Protein AF-A0A939QBW9-F1 (afdb_monomer)

Solvent-accessible surface area (backbone atoms only — not comparable to full-atom values): 6739 Å² total; per-residue (Å²): 133,73,60,63,65,53,40,51,52,46,53,57,49,49,37,53,49,18,52,52,50,29,50,53,65,70,66,63,76,79,64,83,78,54,60,61,55,55,55,52,50,50,52,51,53,48,51,52,54,51,49,52,41,47,50,45,51,50,51,50,47,71,73,37,56,87,93,66,44,71,66,67,64,54,63,53,52,47,50,55,50,50,52,52,49,52,56,48,55,56,48,34,72,74,38,62,86,59,22,58,64,52,48,38,53,47,20,53,51,45,31,54,51,48,53,54,51,60,78,70,108

Secondary structure (DSSP, 8-state):
--HHHHHHHHHHHHHHHHHHHHHHHHH-PPSTTHHHHHHHHHHHHHHHHHHHHHHHHHHHHHHS-GGGPPPTHHHHHHHHHHHHHHHHHHHHHH-TTTHHHHHHHHHHHHHHHHHHHHHT-

Nearest PDB structures (foldseek):
  5a7d-assembly4_N  TM=5.677E-01  e=1.139E+00  Drosophila melanogaster
  7zjh-assembly1_C  TM=5.885E-01  e=1.266E+00  Rattus norvegicus
  5a7d-assembly2_Q  TM=5.648E-01  e=2.033E+00  Drosophila melanogaster
  7zji-assembly1_D  TM=5.969E-01  e=4.028E+00  Rattus norvegicus
  8slx-assembly1_A  TM=3.629E-01  e=8.870E+00  Rattus norvegicus

Sequence (121 aa):
MFVSPVHQFLGESLITLSIVGLLITLFLKESGGGMHRASLIALRIWVILLSVQWLLGVITYFAYPAGARPSLAHPLLMTAVVAAAHMLAGKVRKAPETGRNLAMGAFAAAAVLMWIGIQLV

Structure (mmCIF, N/CA/C/O backbone):
data_AF-A0A939QBW9-F1
#
_entry.id   AF-A0A939QBW9-F1
#
loop_
_atom_site.group_PDB
_atom_site.id
_atom_site.type_symbol
_atom_site.label_atom_id
_atom_site.label_alt_id
_atom_site.label_comp_id
_atom_site.label_asym_id
_atom_site.label_entity_id
_atom_site.label_seq_id
_atom_site.pdbx_PDB_ins_code
_atom_site.Cartn_x
_atom_site.Cartn_y
_atom_site.Cartn_z
_atom_site.occupancy
_atom_site.B_iso_or_equiv
_atom_site.auth_seq_id
_atom_site.auth_comp_id
_atom_site.auth_asym_id
_atom_site.auth_atom_id
_atom_site.pdbx_PDB_model_num
ATOM 1 N N . MET A 1 1 ? 23.961 0.665 -9.613 1.00 53.53 1 MET A N 1
ATOM 2 C CA . MET A 1 1 ? 22.558 1.135 -9.628 1.00 53.53 1 MET A CA 1
ATOM 3 C C . MET A 1 1 ? 21.828 0.404 -8.498 1.00 53.53 1 MET A C 1
ATOM 5 O O . MET A 1 1 ? 21.603 -0.787 -8.621 1.00 53.53 1 MET A O 1
ATOM 9 N N . PHE A 1 2 ? 21.581 1.059 -7.355 1.00 62.41 2 PHE A N 1
ATOM 10 C CA . PHE A 1 2 ? 21.105 0.418 -6.104 1.00 62.41 2 PHE A CA 1
ATOM 11 C C . PHE A 1 2 ? 19.572 0.316 -5.977 1.00 62.41 2 PHE A C 1
ATOM 13 O O . PHE A 1 2 ? 19.063 -0.149 -4.964 1.00 62.41 2 PHE A O 1
ATOM 20 N N . VAL A 1 3 ? 18.825 0.756 -6.991 1.00 69.75 3 VAL A N 1
ATOM 21 C CA . VAL A 1 3 ? 17.362 0.909 -6.920 1.00 69.75 3 VAL A CA 1
ATOM 22 C C . VAL A 1 3 ? 16.636 -0.443 -6.881 1.00 69.75 3 VAL A C 1
ATOM 24 O O . VAL A 1 3 ? 15.694 -0.596 -6.112 1.00 69.75 3 VAL A O 1
ATOM 27 N N . SER A 1 4 ? 17.103 -1.443 -7.639 1.00 76.25 4 SER A N 1
ATOM 28 C CA . SER A 1 4 ? 16.430 -2.750 -7.742 1.00 76.25 4 SER A CA 1
ATOM 29 C C . SER A 1 4 ? 16.410 -3.543 -6.422 1.00 76.25 4 SER A C 1
ATOM 31 O O . SER A 1 4 ? 15.328 -3.989 -6.042 1.00 76.25 4 SER A O 1
ATOM 33 N N . PRO A 1 5 ? 17.524 -3.686 -5.669 1.00 82.25 5 PRO A N 1
ATOM 34 C CA . PRO A 1 5 ? 17.486 -4.361 -4.366 1.00 82.25 5 PRO A CA 1
ATOM 35 C C . PRO A 1 5 ? 16.587 -3.653 -3.343 1.00 82.25 5 PRO A C 1
ATOM 37 O O . PRO A 1 5 ? 15.870 -4.304 -2.588 1.00 82.25 5 PRO A O 1
ATOM 40 N N . VAL A 1 6 ? 16.586 -2.315 -3.340 1.00 83.31 6 VAL A N 1
ATOM 41 C CA . VAL A 1 6 ? 15.753 -1.512 -2.428 1.00 83.31 6 VAL A CA 1
ATOM 42 C C . VAL A 1 6 ? 14.266 -1.664 -2.763 1.00 83.31 6 VAL A C 1
ATOM 44 O O . VAL A 1 6 ? 13.451 -1.831 -1.859 1.00 83.31 6 VAL A O 1
ATOM 47 N N . HIS A 1 7 ? 13.914 -1.658 -4.052 1.00 81.81 7 HIS A N 1
ATOM 48 C CA . HIS A 1 7 ? 12.550 -1.896 -4.528 1.00 81.81 7 HIS A CA 1
ATOM 49 C C . HIS A 1 7 ? 12.042 -3.295 -4.149 1.00 81.81 7 HIS A C 1
ATOM 51 O O . HIS A 1 7 ? 10.908 -3.445 -3.699 1.00 81.81 7 HIS A O 1
ATOM 57 N N . GLN A 1 8 ? 12.875 -4.328 -4.280 1.00 80.75 8 GLN A N 1
ATOM 58 C CA . GLN A 1 8 ? 12.490 -5.685 -3.892 1.00 80.75 8 GLN A CA 1
ATOM 59 C C . GLN A 1 8 ? 12.261 -5.797 -2.376 1.00 80.75 8 GLN A C 1
ATOM 61 O O . GLN A 1 8 ? 11.211 -6.270 -1.941 1.00 80.75 8 GLN A O 1
ATOM 66 N N . PHE A 1 9 ? 13.191 -5.267 -1.577 1.00 85.00 9 PHE A N 1
ATOM 67 C CA . PHE A 1 9 ? 13.083 -5.251 -0.117 1.00 85.00 9 PHE A CA 1
ATOM 68 C C . PHE A 1 9 ? 11.816 -4.532 0.380 1.00 85.00 9 PHE A C 1
ATOM 70 O O . PHE A 1 9 ? 11.138 -5.004 1.298 1.00 85.00 9 PHE A O 1
ATOM 77 N N . LEU A 1 10 ? 11.463 -3.398 -0.234 1.00 83.31 10 LEU A N 1
ATOM 78 C CA . LEU A 1 10 ? 10.233 -2.672 0.091 1.00 83.31 10 LEU A CA 1
ATOM 79 C C . LEU A 1 10 ? 8.972 -3.467 -0.271 1.00 83.31 10 LEU A C 1
ATOM 81 O O . LEU A 1 10 ? 8.001 -3.421 0.486 1.00 83.31 10 LEU A O 1
ATOM 85 N N . GLY A 1 11 ? 8.991 -4.228 -1.368 1.00 82.12 11 GLY A N 1
ATOM 86 C CA . GLY A 1 11 ? 7.897 -5.127 -1.747 1.00 82.12 11 GLY A CA 1
ATOM 87 C C . GLY A 1 11 ? 7.621 -6.200 -0.689 1.00 82.12 11 GLY A C 1
ATOM 88 O O . GLY A 1 11 ? 6.483 -6.353 -0.239 1.00 82.12 11 GLY A O 1
ATOM 89 N N . GLU A 1 12 ? 8.663 -6.885 -0.220 1.00 82.62 12 GLU A N 1
ATOM 90 C CA . GLU A 1 12 ? 8.559 -7.912 0.832 1.00 82.62 12 GLU A CA 1
ATOM 91 C C . GLU A 1 12 ? 8.137 -7.315 2.188 1.00 82.62 12 GLU A C 1
ATOM 93 O O . GLU A 1 12 ? 7.288 -7.863 2.907 1.00 82.62 12 GLU A O 1
ATOM 98 N N . SER A 1 13 ? 8.672 -6.135 2.513 1.00 84.00 13 SER A N 1
ATOM 99 C CA . SER A 1 13 ? 8.321 -5.391 3.727 1.00 84.00 13 SER A CA 1
ATOM 100 C C . SER A 1 13 ? 6.843 -4.989 3.745 1.00 84.00 13 SER A C 1
ATOM 102 O O . SER A 1 13 ? 6.197 -5.037 4.793 1.00 84.00 13 SER A O 1
ATOM 104 N N . LEU A 1 14 ? 6.279 -4.625 2.590 1.00 84.38 14 LEU A N 1
ATOM 105 C CA . LEU A 1 14 ? 4.876 -4.238 2.457 1.00 84.38 14 LEU A CA 1
ATOM 106 C C . LEU A 1 14 ? 3.907 -5.409 2.658 1.00 84.38 14 LEU A C 1
ATOM 108 O O . LEU A 1 14 ? 2.861 -5.220 3.288 1.00 84.38 14 LEU A O 1
ATOM 112 N N . ILE A 1 15 ? 4.257 -6.612 2.197 1.00 83.00 15 ILE A N 1
ATOM 113 C CA . ILE A 1 15 ? 3.478 -7.828 2.487 1.00 83.00 15 ILE A CA 1
ATOM 114 C C . ILE A 1 15 ? 3.488 -8.102 3.986 1.00 83.00 15 ILE A C 1
ATOM 116 O O . ILE A 1 15 ? 2.427 -8.260 4.594 1.00 83.00 15 ILE A O 1
ATOM 120 N N . THR A 1 16 ? 4.676 -8.083 4.592 1.00 84.88 16 THR A N 1
ATOM 121 C CA . THR A 1 16 ? 4.845 -8.305 6.032 1.00 84.88 16 THR A CA 1
ATOM 122 C C . THR A 1 16 ? 4.026 -7.300 6.838 1.00 84.88 16 THR A C 1
ATOM 124 O O . THR A 1 16 ? 3.266 -7.684 7.727 1.00 84.88 16 THR A O 1
ATOM 127 N N . LEU A 1 17 ? 4.096 -6.014 6.484 1.00 85.50 17 LEU A N 1
ATOM 128 C CA . LEU A 1 17 ? 3.327 -4.963 7.144 1.00 85.50 17 LEU A CA 1
ATOM 129 C C . LEU A 1 17 ? 1.815 -5.132 6.954 1.00 85.50 17 LEU A C 1
ATOM 131 O O . LEU A 1 17 ? 1.056 -4.847 7.877 1.00 85.50 17 LEU A O 1
ATOM 135 N N . SER A 1 18 ? 1.373 -5.611 5.790 1.00 84.50 18 SER A N 1
ATOM 136 C CA . SER A 1 18 ? -0.046 -5.876 5.532 1.00 84.50 18 SER A CA 1
ATOM 137 C C . SER A 1 18 ? -0.563 -7.025 6.405 1.00 84.50 18 SER A C 1
ATOM 139 O O . SER A 1 18 ? -1.625 -6.905 7.012 1.00 84.50 18 SER A O 1
ATOM 141 N N . ILE A 1 19 ? 0.219 -8.097 6.558 1.00 84.88 19 ILE A N 1
ATOM 142 C CA . ILE A 1 19 ? -0.114 -9.221 7.447 1.00 84.88 19 ILE A CA 1
ATOM 143 C C . ILE A 1 19 ? -0.128 -8.763 8.910 1.00 84.88 19 ILE A C 1
ATOM 145 O O . ILE A 1 19 ? -1.103 -9.000 9.620 1.00 84.88 19 ILE A O 1
ATOM 149 N N . VAL A 1 20 ? 0.912 -8.059 9.362 1.00 84.31 20 VAL A N 1
ATOM 150 C CA . VAL A 1 20 ? 0.997 -7.544 10.739 1.00 84.31 20 VAL A CA 1
ATOM 151 C C . VAL A 1 20 ? -0.147 -6.572 11.036 1.00 84.31 20 VAL A C 1
ATOM 153 O O . VAL A 1 20 ? -0.786 -6.685 12.079 1.00 84.31 20 VAL A O 1
ATOM 156 N N . GLY A 1 21 ? -0.462 -5.659 10.113 1.00 80.06 21 GLY A N 1
ATOM 157 C CA . GLY A 1 21 ? -1.594 -4.738 10.232 1.00 80.06 21 GLY A CA 1
ATOM 158 C C . GLY A 1 21 ? -2.936 -5.467 10.339 1.00 80.06 21 GLY A C 1
ATOM 159 O O . GLY A 1 21 ? -3.768 -5.106 11.178 1.00 80.06 21 GLY A O 1
ATOM 160 N N . LEU A 1 22 ? -3.130 -6.539 9.563 1.00 82.56 22 LEU A N 1
ATOM 161 C CA . LEU A 1 22 ? -4.316 -7.392 9.655 1.00 82.56 22 LEU A CA 1
ATOM 162 C C . LEU A 1 22 ? -4.411 -8.074 11.026 1.00 82.56 22 LEU A C 1
ATOM 164 O O . LEU A 1 22 ? -5.459 -8.000 11.666 1.00 82.56 22 LEU A O 1
ATOM 168 N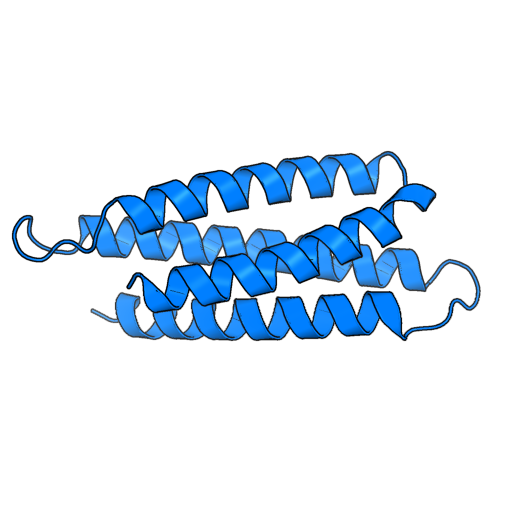 N . LEU A 1 23 ? -3.322 -8.685 11.505 1.00 81.94 23 LEU A N 1
ATOM 169 C CA . LEU A 1 23 ? -3.276 -9.348 12.813 1.00 81.94 23 LEU A CA 1
ATOM 170 C C . LEU A 1 23 ? -3.544 -8.368 13.960 1.00 81.94 23 LEU A C 1
ATOM 172 O O . LEU A 1 23 ? -4.335 -8.669 14.852 1.00 81.94 23 LEU A O 1
ATOM 176 N N . ILE A 1 24 ? -2.947 -7.174 13.904 1.00 78.25 24 ILE A N 1
ATOM 177 C CA . ILE A 1 24 ? -3.207 -6.090 14.859 1.00 78.25 24 ILE A CA 1
ATOM 178 C C . ILE A 1 24 ? -4.699 -5.762 14.888 1.00 78.25 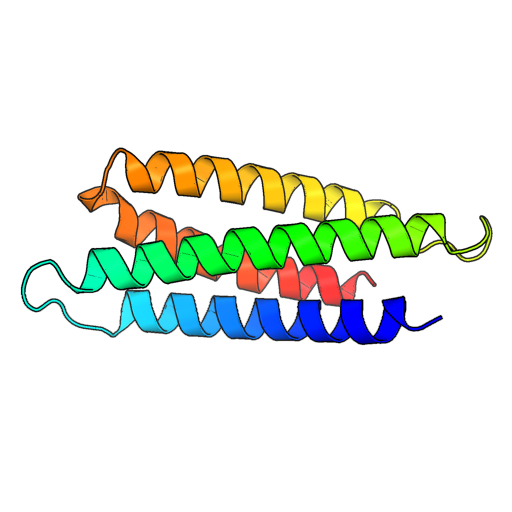24 ILE A C 1
ATOM 180 O O . ILE A 1 24 ? -5.284 -5.648 15.961 1.00 78.25 24 ILE A O 1
ATOM 184 N N . THR A 1 25 ? -5.327 -5.654 13.718 1.00 75.81 25 THR A N 1
ATOM 185 C CA . THR A 1 25 ? -6.742 -5.277 13.621 1.00 75.81 25 THR A CA 1
ATOM 186 C C . THR A 1 25 ? -7.688 -6.401 14.075 1.00 75.81 25 THR A C 1
ATOM 188 O O . THR A 1 25 ? -8.786 -6.117 14.552 1.00 75.81 25 THR A O 1
ATOM 191 N N . LEU A 1 26 ? -7.273 -7.668 13.945 1.00 74.81 26 LEU A N 1
ATOM 192 C CA . LEU A 1 26 ? -8.052 -8.850 14.334 1.00 74.81 26 LEU A CA 1
ATOM 193 C C . LEU A 1 26 ? -7.956 -9.194 15.828 1.00 74.81 26 LEU A C 1
ATOM 195 O O . LEU A 1 26 ? -8.961 -9.586 16.420 1.00 74.81 26 LEU A O 1
ATOM 199 N N . PHE A 1 27 ? -6.761 -9.099 16.422 1.00 71.94 27 PHE A N 1
ATOM 200 C CA . PHE A 1 27 ? -6.459 -9.752 17.704 1.00 71.94 27 PHE A CA 1
ATOM 201 C C . PHE A 1 27 ? -6.173 -8.807 18.870 1.00 71.94 27 PHE A C 1
ATOM 203 O O . PHE A 1 27 ? -6.241 -9.243 20.022 1.00 71.94 27 PHE A O 1
ATOM 210 N N . LEU A 1 28 ? -5.885 -7.525 18.631 1.00 67.31 28 LEU A N 1
ATOM 211 C CA . LEU A 1 28 ? -5.836 -6.573 19.739 1.00 67.31 28 LEU A CA 1
ATOM 212 C C . LEU A 1 28 ? -7.271 -6.305 20.196 1.00 67.31 28 LEU A C 1
ATOM 214 O O . LEU A 1 28 ? -8.084 -5.782 19.449 1.00 67.31 28 LEU A O 1
ATOM 218 N N . LYS A 1 29 ? -7.607 -6.739 21.412 1.00 55.44 29 LYS A N 1
ATOM 219 C CA . LYS A 1 29 ? -8.926 -6.528 22.019 1.00 55.44 29 LYS A CA 1
ATOM 220 C C . LYS A 1 29 ? -8.977 -5.122 22.620 1.00 55.44 29 LYS A C 1
ATOM 222 O O . LYS A 1 29 ? -8.042 -4.710 23.302 1.00 55.44 29 LYS A O 1
ATOM 227 N N . GLU A 1 30 ? -10.059 -4.389 22.370 1.00 55.69 30 GLU A N 1
ATOM 228 C CA . GLU A 1 30 ? -10.223 -3.014 22.847 1.00 55.69 30 GLU A CA 1
ATOM 229 C C . GLU A 1 30 ? -10.339 -2.947 24.374 1.00 55.69 30 GLU A C 1
ATOM 231 O O . GLU A 1 30 ? -11.305 -3.435 24.958 1.00 55.69 30 GLU A O 1
ATOM 236 N N . SER A 1 31 ? -9.402 -2.252 25.015 1.00 46.16 31 SER A N 1
ATOM 237 C CA . SER A 1 31 ? -9.733 -1.431 26.175 1.00 46.16 31 SER A CA 1
ATOM 238 C C . SER A 1 31 ? -9.784 0.022 25.691 1.00 46.16 31 SER A C 1
ATOM 240 O O . SER A 1 31 ? -8.825 0.518 25.105 1.00 46.16 31 SER A O 1
ATOM 242 N N . GLY A 1 32 ? -10.956 0.653 25.807 1.00 48.72 32 GLY A N 1
ATOM 243 C CA . GLY A 1 32 ? -11.241 2.074 25.541 1.00 48.72 32 GLY A 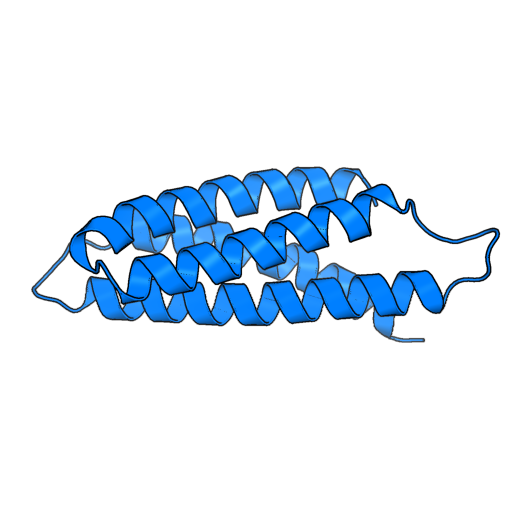CA 1
ATOM 244 C C . GLY A 1 32 ? -10.327 2.832 24.559 1.00 48.72 32 GLY A C 1
ATOM 245 O O . GLY A 1 32 ? -9.266 3.319 24.936 1.00 48.72 32 GLY A O 1
ATOM 246 N N . GLY A 1 33 ? -10.763 3.020 23.308 1.00 54.56 33 GLY A N 1
ATOM 247 C CA . GLY A 1 33 ? -10.245 4.041 22.373 1.00 54.56 33 GLY A CA 1
ATOM 248 C C . GLY A 1 33 ? -8.814 3.873 21.822 1.00 54.56 33 GLY A C 1
ATOM 249 O O . GLY A 1 33 ? -8.495 4.449 20.779 1.00 54.56 33 GLY A O 1
ATOM 250 N N . GLY A 1 34 ? -7.946 3.074 22.451 1.00 53.03 34 GLY A N 1
ATOM 251 C CA . GLY A 1 34 ? -6.531 2.940 22.069 1.00 53.03 34 GLY A CA 1
ATOM 252 C C . GLY A 1 34 ? -6.287 2.221 20.734 1.00 53.03 34 GLY A C 1
ATOM 253 O O . GLY A 1 34 ? -5.387 2.590 19.973 1.00 53.03 34 GLY A O 1
ATOM 254 N N . MET A 1 35 ? -7.126 1.239 20.399 1.00 54.28 35 MET A N 1
ATOM 255 C CA . MET A 1 35 ? -6.986 0.400 19.199 1.00 54.28 35 MET A CA 1
ATOM 256 C C . ME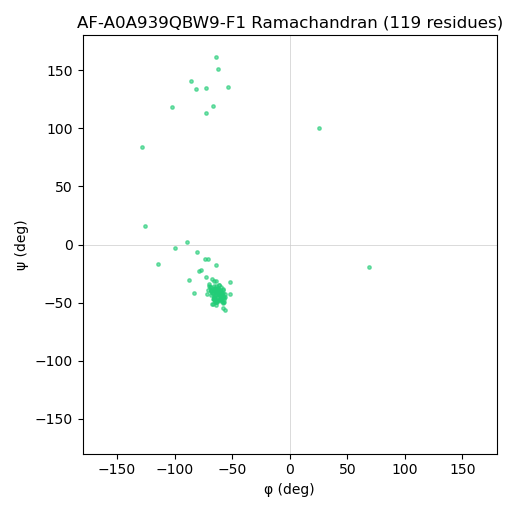T A 1 35 ? -7.210 1.178 17.887 1.00 54.28 35 MET A C 1
ATOM 258 O O . MET A 1 35 ? -6.585 0.891 16.858 1.00 54.28 35 MET A O 1
ATOM 262 N N . HIS A 1 36 ? -8.040 2.225 17.935 1.00 62.94 36 HIS A N 1
ATOM 263 C CA . HIS A 1 36 ? -8.324 3.101 16.799 1.00 62.94 36 HIS A CA 1
ATOM 264 C C . HIS A 1 36 ? -7.080 3.886 16.355 1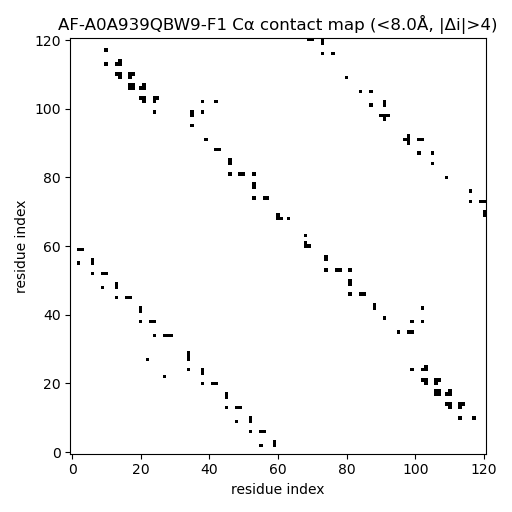.00 62.94 36 HIS A C 1
ATOM 266 O O . HIS A 1 36 ? -6.808 4.034 15.161 1.00 62.94 36 HIS A O 1
ATOM 272 N N . ARG A 1 37 ? -6.264 4.337 17.316 1.00 70.06 37 ARG A N 1
ATOM 273 C CA . ARG A 1 37 ? -5.057 5.124 17.040 1.00 70.06 37 ARG A CA 1
ATOM 274 C C . ARG A 1 37 ? -3.955 4.270 16.414 1.00 70.06 37 ARG A C 1
ATOM 276 O O . ARG A 1 37 ? -3.336 4.710 15.449 1.00 70.06 37 ARG A O 1
ATOM 283 N N . ALA A 1 38 ? -3.749 3.051 16.914 1.00 70.44 38 ALA A N 1
ATOM 284 C CA . ALA A 1 38 ? -2.738 2.130 16.391 1.00 70.44 38 ALA A CA 1
ATOM 285 C C . ALA A 1 38 ? -3.045 1.694 14.949 1.00 70.44 38 ALA A C 1
ATOM 287 O O . ALA A 1 38 ? -2.177 1.788 14.084 1.00 70.44 38 ALA A O 1
ATOM 288 N N . SER A 1 39 ? -4.297 1.321 14.663 1.00 68.88 39 SER A N 1
ATOM 289 C CA . SER A 1 39 ? -4.726 0.913 13.315 1.00 68.88 39 SER A CA 1
ATOM 290 C C . SER A 1 39 ? -4.621 2.061 12.305 1.00 68.88 39 SER A C 1
ATOM 292 O O . SER A 1 39 ? -4.172 1.871 11.176 1.00 68.88 39 SER A O 1
ATOM 294 N N . LEU A 1 40 ? -4.962 3.288 12.719 1.00 73.50 40 LEU A N 1
ATOM 295 C CA . LEU A 1 40 ? -4.785 4.489 11.900 1.00 73.50 40 LEU A CA 1
ATOM 296 C C . LEU A 1 40 ? -3.314 4.822 11.634 1.00 73.50 40 LEU A C 1
ATOM 298 O O . LEU A 1 40 ? -2.980 5.260 10.533 1.00 73.50 40 LEU A O 1
ATOM 302 N N . ILE A 1 41 ? -2.444 4.662 12.633 1.00 77.88 41 ILE A N 1
ATOM 303 C CA . ILE A 1 41 ? -0.999 4.857 12.469 1.00 77.88 41 ILE A CA 1
ATOM 304 C C . ILE A 1 41 ? -0.449 3.809 11.498 1.00 77.88 41 ILE A C 1
ATOM 306 O O . ILE A 1 41 ? 0.232 4.181 10.544 1.00 77.88 41 ILE A O 1
ATOM 310 N N . ALA A 1 42 ? -0.814 2.537 11.673 1.00 75.44 42 ALA A N 1
ATOM 311 C CA . ALA A 1 42 ? -0.424 1.458 10.771 1.00 75.44 42 ALA A CA 1
ATOM 312 C C . ALA A 1 42 ? -0.887 1.726 9.329 1.00 75.44 42 ALA A C 1
ATOM 314 O O . ALA A 1 42 ? -0.085 1.632 8.404 1.00 75.44 42 ALA A O 1
ATOM 315 N N . LEU A 1 43 ? -2.138 2.162 9.134 1.00 79.50 43 LEU A N 1
ATOM 316 C CA . LEU A 1 43 ? -2.668 2.513 7.813 1.00 79.50 43 LEU A CA 1
ATOM 317 C C . LEU A 1 43 ? -1.903 3.684 7.173 1.00 79.50 43 LEU A C 1
ATOM 319 O O . LEU A 1 43 ? -1.645 3.668 5.973 1.00 79.50 43 LEU A O 1
ATOM 323 N N . ARG A 1 44 ? -1.504 4.695 7.957 1.00 81.88 44 ARG A N 1
ATOM 324 C CA . ARG A 1 44 ? -0.693 5.823 7.458 1.00 81.88 44 ARG A CA 1
ATOM 325 C C . ARG A 1 44 ? 0.702 5.376 7.030 1.00 81.88 44 ARG A C 1
ATOM 327 O O . ARG A 1 44 ? 1.140 5.761 5.951 1.00 81.88 44 ARG A O 1
ATOM 334 N N . ILE A 1 45 ? 1.377 4.572 7.854 1.00 83.69 45 ILE A N 1
ATOM 335 C CA . ILE A 1 45 ? 2.701 4.018 7.534 1.00 83.69 45 ILE A CA 1
ATOM 336 C C . ILE A 1 45 ? 2.608 3.170 6.262 1.00 83.69 45 ILE A C 1
ATOM 338 O O . ILE A 1 45 ? 3.423 3.328 5.355 1.00 83.69 45 ILE A O 1
ATOM 342 N N . TRP A 1 46 ? 1.569 2.340 6.157 1.00 85.06 46 TRP A N 1
ATOM 343 C CA . TRP A 1 46 ? 1.316 1.506 4.989 1.00 85.06 46 TRP A CA 1
ATOM 344 C C . TRP A 1 46 ? 1.117 2.329 3.706 1.00 85.06 46 TRP A C 1
ATOM 346 O O . TRP A 1 46 ? 1.776 2.051 2.708 1.00 85.06 46 TRP A O 1
ATOM 356 N N . VAL A 1 47 ? 0.305 3.394 3.737 1.00 86.00 47 VAL A N 1
ATOM 357 C CA . VAL A 1 47 ? 0.116 4.301 2.584 1.00 86.00 47 VAL A CA 1
ATOM 358 C C . VAL A 1 47 ? 1.436 4.945 2.141 1.00 86.00 47 VAL A C 1
ATOM 360 O O . VAL A 1 47 ? 1.704 5.027 0.940 1.00 86.00 47 VAL A O 1
ATOM 363 N N . ILE A 1 48 ? 2.273 5.383 3.088 1.00 87.25 48 ILE A N 1
ATOM 364 C CA . ILE A 1 48 ? 3.573 6.001 2.782 1.00 87.25 48 ILE A CA 1
ATOM 365 C C . ILE A 1 48 ? 4.492 4.985 2.101 1.00 87.25 48 ILE A C 1
ATOM 367 O O . ILE A 1 48 ? 4.998 5.257 1.014 1.00 87.25 48 ILE A O 1
ATOM 371 N N . LEU A 1 49 ? 4.671 3.806 2.701 1.00 85.69 49 LEU A N 1
ATOM 372 C CA . LEU A 1 49 ? 5.554 2.774 2.156 1.00 85.69 49 LEU A CA 1
ATOM 373 C C . LEU A 1 49 ? 5.076 2.275 0.790 1.00 85.69 49 LEU A C 1
ATOM 375 O O . LEU A 1 49 ? 5.893 2.094 -0.108 1.00 85.69 49 LEU A O 1
ATOM 379 N N . LEU A 1 50 ? 3.762 2.130 0.601 1.00 86.69 50 LEU A N 1
ATOM 380 C CA . LEU A 1 50 ? 3.178 1.743 -0.682 1.00 86.69 50 LEU A CA 1
ATOM 381 C C . LEU A 1 50 ? 3.457 2.791 -1.770 1.00 86.69 50 LEU A C 1
ATOM 383 O O . LEU A 1 50 ? 3.770 2.440 -2.905 1.00 86.69 50 LEU A O 1
ATOM 387 N N . SER A 1 51 ? 3.388 4.077 -1.418 1.00 87.12 51 SER A N 1
ATOM 388 C CA . SER A 1 51 ? 3.678 5.180 -2.343 1.00 87.12 51 SER A CA 1
ATOM 389 C C . SER A 1 51 ? 5.160 5.238 -2.716 1.00 87.12 51 SER A C 1
ATOM 391 O O . SER A 1 51 ? 5.493 5.446 -3.882 1.00 87.12 51 SER A O 1
ATOM 393 N N . VAL A 1 52 ? 6.051 5.006 -1.745 1.00 85.62 52 VAL A N 1
ATOM 394 C CA . VAL A 1 52 ? 7.498 4.894 -1.988 1.00 85.62 52 VAL A CA 1
ATOM 395 C C . VAL A 1 52 ? 7.791 3.703 -2.899 1.00 85.62 52 VAL A C 1
ATOM 397 O O . VAL A 1 52 ? 8.536 3.854 -3.866 1.00 85.62 52 VAL A O 1
ATOM 400 N N . GLN A 1 53 ? 7.166 2.549 -2.648 1.00 85.31 53 GLN A N 1
ATOM 401 C CA . GLN A 1 53 ? 7.333 1.366 -3.488 1.00 85.31 53 GLN A CA 1
ATOM 402 C C . GLN A 1 53 ? 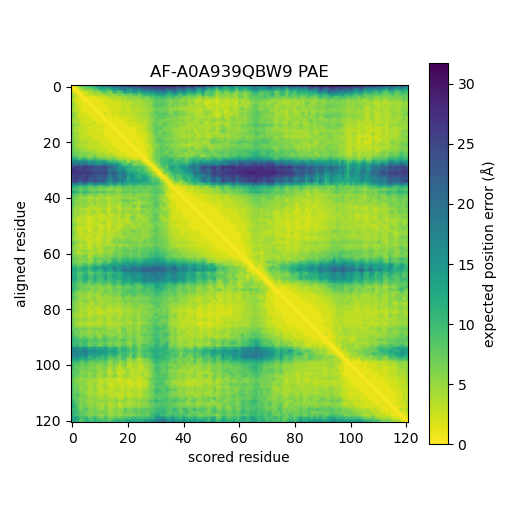6.885 1.616 -4.927 1.00 85.31 53 GLN A C 1
ATOM 404 O O . GLN A 1 53 ? 7.618 1.299 -5.861 1.00 85.31 53 GLN A O 1
ATOM 409 N N . TRP A 1 54 ? 5.716 2.232 -5.118 1.00 87.19 54 TRP A N 1
ATOM 410 C CA . TRP A 1 54 ? 5.239 2.603 -6.450 1.00 87.19 54 TRP A CA 1
ATOM 411 C C . TRP A 1 54 ? 6.221 3.539 -7.166 1.00 87.19 54 TRP A C 1
ATOM 413 O O . TRP A 1 54 ? 6.570 3.290 -8.320 1.00 87.19 54 TRP A O 1
ATOM 423 N N . LEU A 1 55 ? 6.722 4.572 -6.478 1.00 85.69 55 LEU A N 1
ATOM 424 C CA . LEU A 1 55 ? 7.679 5.517 -7.057 1.00 85.69 55 LEU A CA 1
ATOM 425 C C . LEU A 1 55 ? 8.976 4.816 -7.482 1.00 85.69 55 LEU A C 1
ATOM 427 O O . LEU A 1 55 ? 9.478 5.069 -8.577 1.00 85.69 55 LEU A O 1
ATOM 431 N N . LEU A 1 56 ? 9.500 3.907 -6.655 1.00 82.75 56 LEU A N 1
ATOM 432 C CA . LEU A 1 56 ? 10.676 3.110 -7.002 1.00 82.75 56 LEU A CA 1
ATOM 433 C C . LEU A 1 56 ? 10.407 2.181 -8.188 1.00 82.75 56 LEU A C 1
ATOM 435 O O . LEU A 1 56 ? 11.274 2.061 -9.052 1.00 82.75 56 LEU A O 1
ATOM 439 N N . GLY A 1 57 ? 9.222 1.574 -8.278 1.00 81.62 57 GLY A N 1
ATOM 440 C CA . GLY A 1 57 ? 8.821 0.756 -9.425 1.00 81.62 57 GLY A CA 1
ATOM 441 C C . GLY A 1 57 ? 8.769 1.561 -10.728 1.00 81.62 57 GLY A C 1
ATOM 442 O O . GLY A 1 57 ? 9.271 1.113 -11.759 1.00 81.62 57 GLY A O 1
ATOM 443 N N . VAL A 1 58 ? 8.256 2.793 -10.674 1.00 82.94 58 VAL A N 1
ATOM 444 C CA . VAL A 1 58 ?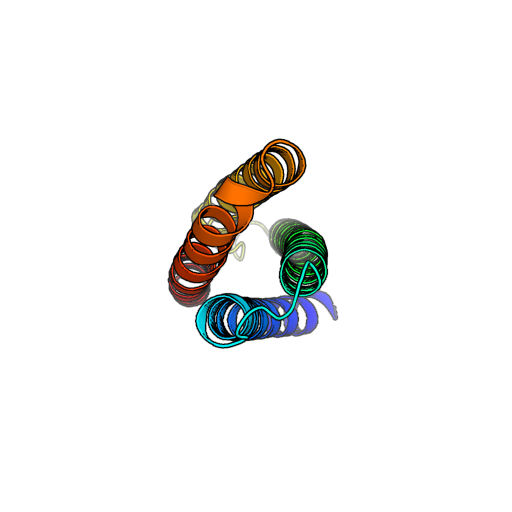 8.248 3.729 -11.811 1.00 82.94 58 VAL A CA 1
ATOM 445 C C . VAL A 1 58 ? 9.670 4.139 -12.204 1.00 82.94 58 VAL A C 1
ATOM 447 O O . VAL A 1 58 ? 10.026 4.051 -13.379 1.00 82.94 58 VAL A O 1
ATOM 450 N N . ILE A 1 59 ? 10.505 4.539 -11.239 1.00 83.62 59 ILE A N 1
ATOM 451 C CA . ILE A 1 59 ? 11.915 4.888 -11.489 1.00 83.62 59 ILE A CA 1
ATOM 452 C C . ILE A 1 59 ? 12.646 3.709 -12.128 1.00 83.62 59 ILE A C 1
ATOM 454 O O . ILE A 1 59 ? 13.358 3.895 -13.111 1.00 83.62 59 ILE A O 1
ATOM 458 N N . THR A 1 60 ? 12.431 2.502 -11.600 1.00 78.00 60 THR A N 1
ATOM 459 C CA . THR A 1 60 ? 12.971 1.254 -12.143 1.00 78.00 60 THR A CA 1
ATOM 460 C C . THR A 1 60 ? 12.536 1.122 -13.601 1.00 78.00 60 THR A C 1
ATOM 462 O O . THR A 1 60 ? 13.392 1.127 -14.474 1.00 78.00 60 THR A O 1
ATOM 465 N N . TYR A 1 61 ? 11.235 1.155 -13.907 1.00 79.81 61 TYR A N 1
ATOM 466 C CA . TYR A 1 61 ? 10.722 1.055 -15.280 1.00 79.81 61 TYR A CA 1
ATOM 467 C C . TYR A 1 61 ? 11.367 2.053 -16.267 1.00 79.81 61 TYR A C 1
ATOM 469 O O . TYR A 1 61 ? 11.711 1.674 -17.389 1.00 79.81 61 TYR A O 1
ATOM 477 N N . PHE A 1 62 ? 11.568 3.312 -15.861 1.00 81.12 62 PHE A N 1
ATOM 478 C CA . PHE A 1 62 ? 12.200 4.333 -16.708 1.00 81.12 62 PHE A CA 1
ATOM 479 C C . PHE A 1 62 ? 13.730 4.231 -16.785 1.00 81.12 62 PHE A C 1
ATOM 481 O O . PHE A 1 62 ? 14.312 4.701 -17.763 1.00 81.12 62 PHE A O 1
ATOM 488 N N . ALA A 1 63 ? 14.380 3.614 -15.796 1.00 81.38 63 ALA A N 1
ATOM 489 C CA . ALA A 1 63 ? 15.826 3.405 -15.773 1.00 81.38 63 ALA A CA 1
ATOM 490 C C . ALA A 1 63 ? 16.288 2.254 -16.686 1.00 81.38 63 ALA A C 1
ATOM 492 O O . ALA A 1 63 ? 17.452 2.244 -17.092 1.00 81.38 63 ALA A O 1
ATOM 493 N N . TYR A 1 64 ? 15.409 1.304 -17.036 1.00 76.44 64 TYR A N 1
ATOM 494 C CA . TYR A 1 64 ? 15.750 0.221 -17.965 1.00 76.44 64 TYR A CA 1
ATOM 495 C C . TYR A 1 64 ? 15.552 0.629 -19.440 1.00 76.44 64 TYR A C 1
ATOM 497 O O . TYR A 1 64 ? 14.571 1.301 -19.797 1.00 76.44 64 TYR A O 1
ATOM 505 N N . PRO A 1 65 ? 16.467 0.202 -20.335 1.00 78.94 65 PRO A N 1
ATOM 506 C CA . PRO A 1 65 ? 16.342 0.437 -21.771 1.00 78.94 65 PRO A CA 1
ATOM 507 C C . PRO A 1 65 ? 15.083 -0.241 -22.324 1.00 78.94 65 PRO A C 1
ATOM 509 O O . PRO A 1 65 ? 14.648 -1.264 -21.805 1.00 78.94 65 PRO A O 1
ATOM 512 N N . ALA A 1 66 ? 14.503 0.312 -23.396 1.00 72.69 66 ALA A N 1
ATOM 513 C CA . ALA A 1 66 ? 13.179 -0.073 -23.906 1.00 72.69 66 ALA A CA 1
ATOM 514 C C . ALA A 1 66 ? 12.988 -1.585 -24.151 1.00 72.69 66 ALA A C 1
ATOM 516 O O . ALA A 1 66 ? 11.890 -2.088 -23.939 1.00 72.69 66 ALA A O 1
ATOM 517 N N . GLY A 1 67 ? 14.047 -2.307 -24.536 1.00 72.62 67 GLY A N 1
ATOM 518 C CA . GLY A 1 67 ? 14.016 -3.759 -24.760 1.00 72.62 67 GLY A CA 1
ATOM 519 C C . GLY A 1 67 ? 14.122 -4.631 -23.501 1.00 72.62 67 GLY A C 1
ATOM 520 O O . GLY A 1 67 ? 13.992 -5.843 -23.606 1.00 72.62 67 GLY A O 1
ATOM 521 N N . ALA A 1 68 ? 14.360 -4.041 -22.328 1.00 71.56 68 ALA A N 1
ATOM 522 C CA . ALA A 1 68 ? 14.498 -4.738 -21.045 1.00 71.56 68 ALA A CA 1
ATOM 523 C C . ALA A 1 68 ? 13.538 -4.189 -19.974 1.00 71.56 68 ALA A C 1
ATOM 525 O O . ALA A 1 68 ? 13.750 -4.397 -18.779 1.00 71.56 68 ALA A O 1
ATOM 526 N N . ARG A 1 69 ? 12.507 -3.434 -20.380 1.00 71.06 69 ARG A N 1
ATOM 527 C CA . ARG A 1 69 ? 11.534 -2.875 -19.438 1.00 71.06 69 ARG A CA 1
ATOM 528 C C . ARG A 1 69 ? 10.614 -3.977 -18.905 1.00 71.06 69 ARG A C 1
ATOM 530 O O . ARG A 1 69 ? 10.104 -4.760 -19.707 1.00 71.06 69 ARG A O 1
ATOM 537 N N . PRO A 1 70 ? 10.355 -4.016 -17.588 1.00 67.50 70 PRO A N 1
ATOM 538 C CA . PRO A 1 70 ? 9.351 -4.911 -17.026 1.00 67.50 70 PRO A CA 1
ATOM 539 C C . PRO A 1 70 ? 7.951 -4.551 -17.543 1.00 67.50 70 PRO A C 1
ATOM 541 O O . PRO A 1 70 ? 7.723 -3.450 -18.040 1.00 67.50 70 PRO A O 1
ATOM 544 N N . SER A 1 71 ? 6.997 -5.475 -17.433 1.00 75.69 71 SER A N 1
ATOM 545 C CA . SER A 1 71 ? 5.622 -5.277 -17.911 1.00 75.69 71 SER A CA 1
ATOM 546 C C . SER A 1 71 ? 4.967 -4.007 -17.343 1.00 75.69 71 SER A C 1
ATOM 548 O O . SER A 1 71 ? 5.000 -3.765 -16.136 1.00 75.69 71 SER A O 1
ATOM 550 N N . LEU A 1 72 ? 4.279 -3.237 -18.199 1.00 74.69 72 LEU A N 1
ATOM 551 C CA . LEU A 1 72 ? 3.460 -2.082 -17.790 1.00 74.69 72 LEU A CA 1
ATOM 552 C C . LEU A 1 72 ? 2.266 -2.463 -16.903 1.00 74.69 72 LEU A C 1
ATOM 554 O O . LEU A 1 72 ? 1.715 -1.601 -16.215 1.00 74.69 72 LEU A O 1
ATOM 558 N N . ALA A 1 73 ? 1.873 -3.739 -16.889 1.00 75.44 73 ALA A N 1
ATOM 559 C CA . ALA A 1 73 ? 0.767 -4.213 -16.064 1.00 75.44 73 ALA A CA 1
ATOM 560 C C . ALA A 1 73 ? 1.030 -3.979 -14.567 1.00 75.44 73 ALA A C 1
ATOM 562 O O . ALA A 1 73 ? 0.126 -3.559 -13.844 1.00 75.44 73 ALA A O 1
ATOM 563 N N . HIS A 1 74 ? 2.271 -4.182 -14.113 1.00 73.69 74 HIS A N 1
ATOM 564 C CA . HIS A 1 74 ? 2.632 -4.028 -12.706 1.00 73.69 74 HIS A CA 1
ATOM 565 C C . HIS A 1 74 ? 2.538 -2.558 -12.223 1.00 73.69 74 HIS A C 1
ATOM 567 O O . HIS A 1 74 ? 1.817 -2.304 -11.254 1.00 73.69 74 HIS A O 1
ATOM 573 N N . PRO A 1 75 ? 3.138 -1.555 -12.902 1.00 77.94 75 PRO A N 1
ATOM 574 C CA . PRO A 1 75 ? 2.965 -0.140 -12.554 1.00 77.94 75 PRO A CA 1
ATOM 575 C C . PRO A 1 75 ? 1.506 0.344 -12.575 1.00 77.94 75 PRO A C 1
ATOM 577 O O . PRO A 1 75 ? 1.094 1.120 -11.705 1.00 77.94 75 PRO A O 1
ATOM 580 N N . LEU A 1 76 ? 0.707 -0.110 -13.547 1.00 80.62 76 LEU A N 1
ATOM 581 C CA . LEU A 1 76 ? -0.705 0.273 -13.660 1.00 80.62 76 LEU A CA 1
ATOM 582 C C . LEU A 1 76 ? -1.531 -0.284 -12.497 1.00 80.62 76 LEU A C 1
ATOM 584 O O . LEU A 1 76 ? -2.268 0.470 -11.856 1.00 80.62 76 LEU A O 1
ATOM 588 N N . LEU A 1 77 ? -1.358 -1.570 -12.176 1.00 79.06 77 LEU A N 1
ATOM 589 C CA . LEU A 1 77 ? -1.996 -2.193 -11.018 1.00 79.06 77 LEU A CA 1
ATOM 590 C C . LEU A 1 77 ? -1.624 -1.447 -9.732 1.00 79.06 77 LEU A C 1
ATOM 592 O O . LEU A 1 77 ? -2.505 -1.042 -8.976 1.00 79.06 77 LEU A O 1
ATOM 596 N N . MET A 1 78 ? -0.333 -1.188 -9.515 1.00 81.56 78 MET A N 1
ATOM 597 C CA . MET A 1 78 ? 0.140 -0.495 -8.315 1.00 81.56 78 MET A CA 1
ATOM 598 C C . MET A 1 78 ? -0.422 0.928 -8.199 1.00 81.56 78 MET A C 1
ATOM 600 O O . MET A 1 78 ? -0.752 1.363 -7.098 1.00 81.56 78 MET A O 1
ATOM 604 N N . THR A 1 79 ? -0.621 1.630 -9.318 1.00 84.00 79 THR A N 1
ATOM 605 C CA . THR A 1 79 ? -1.274 2.952 -9.333 1.00 84.00 79 THR A CA 1
ATOM 606 C C . THR A 1 79 ? -2.704 2.875 -8.796 1.00 84.00 79 THR A C 1
ATOM 608 O O . THR A 1 79 ? -3.092 3.668 -7.934 1.00 84.00 79 THR A O 1
ATOM 611 N N . ALA A 1 80 ? -3.482 1.893 -9.262 1.00 83.31 80 ALA A N 1
ATOM 612 C CA . ALA A 1 80 ? -4.849 1.684 -8.794 1.00 83.31 80 ALA A CA 1
ATOM 613 C C . ALA A 1 80 ? -4.889 1.356 -7.290 1.00 83.31 80 ALA A C 1
ATOM 615 O O . ALA A 1 80 ? -5.721 1.899 -6.559 1.00 83.31 80 ALA A O 1
ATOM 616 N N . VAL A 1 81 ? -3.950 0.532 -6.809 1.00 83.75 81 VAL A N 1
ATOM 617 C CA . VAL A 1 81 ? -3.843 0.170 -5.386 1.00 83.75 81 VAL A CA 1
ATOM 618 C C . VAL A 1 81 ? -3.486 1.383 -4.522 1.00 83.75 81 VAL A C 1
ATOM 620 O O . VAL A 1 81 ? -4.147 1.620 -3.509 1.00 83.75 81 VAL A O 1
ATOM 623 N N . VAL A 1 82 ? -2.501 2.193 -4.926 1.00 87.50 82 VAL A N 1
ATOM 624 C CA . VAL A 1 82 ? -2.121 3.428 -4.213 1.00 87.50 82 VAL A CA 1
ATOM 625 C C . VAL A 1 82 ? -3.304 4.394 -4.126 1.00 87.50 82 VAL A C 1
ATOM 627 O O . VAL A 1 82 ? -3.569 4.948 -3.055 1.00 87.50 82 VAL A O 1
ATOM 630 N N . ALA A 1 83 ? -4.051 4.582 -5.216 1.00 83.88 83 ALA A N 1
ATOM 631 C CA . ALA A 1 83 ? -5.219 5.460 -5.224 1.00 83.88 83 ALA A CA 1
ATOM 632 C C . ALA A 1 83 ? -6.318 4.960 -4.269 1.00 83.88 83 ALA A C 1
ATOM 634 O O . ALA A 1 83 ? -6.812 5.723 -3.430 1.00 83.88 83 ALA A O 1
ATOM 635 N N . ALA A 1 84 ? -6.649 3.666 -4.329 1.00 83.44 84 ALA A N 1
ATOM 636 C CA . ALA A 1 84 ? -7.633 3.050 -3.442 1.00 83.44 84 ALA A CA 1
ATOM 637 C C . ALA A 1 84 ? -7.231 3.175 -1.961 1.00 83.44 84 ALA A C 1
ATOM 639 O O . ALA A 1 84 ? -8.062 3.532 -1.120 1.00 83.44 84 ALA A O 1
ATOM 640 N N . ALA A 1 85 ? -5.949 2.966 -1.652 1.00 85.75 85 ALA A N 1
ATOM 641 C CA . ALA A 1 85 ? -5.382 3.118 -0.315 1.00 85.75 85 ALA A CA 1
ATOM 642 C C . ALA A 1 85 ? -5.580 4.534 0.254 1.00 85.75 85 ALA A C 1
ATOM 644 O O . ALA A 1 85 ? -6.018 4.694 1.397 1.00 85.75 85 ALA A O 1
ATOM 645 N N . HIS A 1 86 ? -5.325 5.570 -0.550 1.00 85.06 86 HIS A N 1
ATOM 646 C CA . HIS A 1 86 ? -5.525 6.966 -0.147 1.00 85.06 86 HIS A CA 1
ATOM 647 C C . HIS A 1 86 ? -7.001 7.295 0.093 1.00 85.06 86 HIS A C 1
ATOM 649 O O . HIS A 1 86 ? -7.346 7.907 1.111 1.00 85.06 86 HIS A O 1
ATOM 655 N N . MET A 1 87 ? -7.887 6.862 -0.810 1.00 82.88 87 MET A N 1
ATOM 656 C CA . MET A 1 87 ? -9.333 7.052 -0.656 1.00 82.88 87 MET A CA 1
ATOM 657 C C . MET A 1 87 ? -9.843 6.393 0.627 1.00 82.88 87 MET A C 1
ATOM 659 O O . MET A 1 87 ? -10.627 6.990 1.372 1.00 82.88 87 MET A O 1
ATOM 663 N N . LEU A 1 88 ? -9.373 5.179 0.912 1.00 81.75 88 LEU A N 1
ATOM 664 C CA . LEU A 1 88 ? -9.740 4.435 2.106 1.00 81.75 88 LEU A CA 1
ATOM 665 C C . LEU A 1 88 ? -9.227 5.115 3.377 1.00 81.75 88 LEU A C 1
ATOM 667 O O . LEU A 1 88 ? -10.005 5.317 4.305 1.00 81.75 88 LEU A O 1
ATOM 671 N N . ALA A 1 89 ? -7.969 5.559 3.399 1.00 80.69 89 ALA A N 1
ATOM 672 C CA . ALA A 1 89 ? -7.417 6.317 4.521 1.00 80.69 89 ALA A CA 1
ATOM 673 C C . ALA A 1 89 ? -8.217 7.602 4.799 1.00 80.69 89 ALA A C 1
ATOM 675 O O . ALA A 1 89 ? -8.456 7.948 5.960 1.00 80.69 89 ALA A O 1
ATOM 676 N N . GLY A 1 90 ? -8.687 8.285 3.751 1.00 81.38 90 GLY A N 1
ATOM 677 C CA . GLY A 1 90 ? -9.590 9.430 3.872 1.00 81.38 90 GLY A CA 1
ATOM 678 C C . GLY A 1 90 ? -10.949 9.068 4.482 1.00 81.38 90 GLY A C 1
ATOM 679 O O . GLY A 1 90 ? -11.445 9.797 5.340 1.00 81.38 90 GLY A O 1
ATOM 680 N N . LYS A 1 91 ? -11.539 7.933 4.086 1.00 79.88 91 LYS A N 1
ATOM 681 C CA . LYS A 1 91 ? -12.818 7.441 4.632 1.00 79.88 91 LYS A CA 1
ATOM 682 C C . LYS A 1 91 ? -12.700 7.000 6.092 1.00 79.88 91 LYS A C 1
ATOM 684 O O . LYS A 1 91 ? -13.528 7.396 6.907 1.00 79.88 91 LYS A O 1
ATOM 689 N N . VAL A 1 92 ? -11.640 6.269 6.440 1.00 76.12 92 VAL A N 1
ATOM 690 C CA . VAL A 1 92 ? -11.371 5.812 7.815 1.00 76.12 92 VAL A CA 1
ATOM 691 C C . VAL A 1 92 ? -11.197 7.001 8.772 1.00 76.12 92 VAL A C 1
ATOM 693 O O . VAL A 1 92 ? -11.651 6.935 9.910 1.00 76.12 92 VAL A O 1
ATOM 696 N N . ARG A 1 93 ? -10.615 8.124 8.318 1.00 73.25 93 ARG A N 1
ATOM 697 C CA . ARG A 1 93 ? -10.532 9.363 9.122 1.00 73.25 93 ARG A CA 1
ATOM 698 C C . ARG A 1 93 ? -11.893 10.000 9.413 1.00 73.25 93 ARG A C 1
ATOM 700 O O . ARG A 1 93 ? -12.024 10.665 10.432 1.00 73.25 93 ARG A O 1
ATOM 707 N N . LYS A 1 94 ? -12.863 9.860 8.505 1.00 74.56 94 LYS A N 1
ATOM 708 C CA . LYS A 1 94 ? -14.182 10.508 8.605 1.00 74.56 94 LYS A CA 1
ATOM 709 C C . LYS A 1 94 ? -15.200 9.683 9.392 1.00 74.56 94 LYS A C 1
ATOM 711 O O . LYS A 1 94 ? -16.073 10.267 10.017 1.00 74.56 94 LYS A O 1
ATOM 716 N N . ALA A 1 95 ? -15.091 8.355 9.359 1.00 71.75 95 ALA A N 1
ATOM 717 C CA . ALA A 1 95 ? -15.993 7.440 10.059 1.00 71.75 95 ALA A CA 1
ATOM 718 C C . ALA A 1 95 ? -15.186 6.437 10.910 1.00 71.75 95 ALA A C 1
ATOM 720 O O . ALA A 1 95 ? -14.909 5.323 10.453 1.00 71.75 95 ALA A O 1
ATOM 721 N N . PRO A 1 96 ? -14.789 6.833 12.135 1.00 63.88 96 PRO A N 1
ATOM 722 C CA . PRO A 1 96 ? -13.914 6.051 13.006 1.00 63.88 96 PRO A CA 1
ATOM 723 C C . PRO A 1 96 ? -14.418 4.643 13.323 1.00 63.88 96 PRO A C 1
ATOM 725 O O . PRO A 1 96 ? -13.640 3.691 13.270 1.00 63.88 96 PRO A O 1
ATOM 728 N N . GLU A 1 97 ? -15.718 4.504 13.599 1.00 67.06 97 GLU A N 1
ATOM 729 C CA . GLU A 1 97 ? -16.340 3.228 13.982 1.00 67.06 97 GLU A CA 1
ATOM 730 C C . GLU A 1 97 ? -16.395 2.231 12.816 1.00 67.06 97 GLU A C 1
ATOM 732 O O . GLU A 1 97 ? -16.140 1.041 12.981 1.00 67.06 97 GLU A O 1
ATOM 737 N N . THR A 1 98 ? -16.604 2.720 11.590 1.00 69.25 98 THR A N 1
ATOM 738 C CA . THR A 1 98 ? -16.482 1.916 10.360 1.00 69.25 98 THR A CA 1
ATOM 739 C C . THR A 1 98 ? -15.015 1.625 10.005 1.00 69.25 98 THR A C 1
ATOM 741 O O . THR A 1 98 ? -14.712 0.769 9.169 1.00 69.25 98 THR A O 1
ATOM 744 N N . GLY A 1 99 ? -14.078 2.322 10.652 1.00 69.75 99 GLY A N 1
ATOM 745 C CA . GLY A 1 99 ? -12.658 2.318 10.339 1.00 69.75 99 GLY A CA 1
ATOM 746 C C . G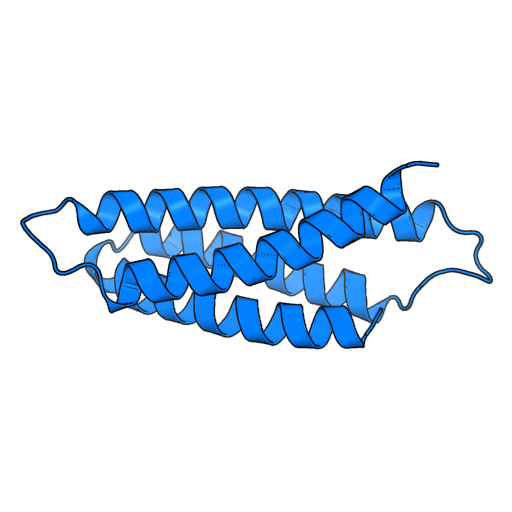LY A 1 99 ? -11.963 0.972 10.526 1.00 69.75 99 GLY A C 1
ATOM 747 O O . GLY A 1 99 ? -11.057 0.660 9.756 1.00 69.75 99 GLY A O 1
ATOM 748 N N . ARG A 1 100 ? -12.406 0.145 11.484 1.00 72.56 100 ARG A N 1
ATOM 749 C CA . ARG A 1 100 ? -11.800 -1.174 11.739 1.00 72.56 100 ARG A CA 1
ATOM 750 C C . ARG A 1 100 ? -12.028 -2.145 10.584 1.00 72.56 100 ARG A C 1
ATOM 752 O O . ARG A 1 100 ? -11.077 -2.722 10.070 1.00 72.56 100 ARG A O 1
ATOM 759 N N . ASN A 1 101 ? -13.278 -2.291 10.147 1.00 76.56 101 ASN A N 1
ATOM 760 C CA . ASN A 1 101 ? -13.630 -3.213 9.063 1.00 76.56 101 ASN A CA 1
ATOM 761 C C . ASN A 1 101 ? -12.996 -2.774 7.738 1.00 76.56 101 ASN A C 1
ATOM 763 O O . ASN A 1 101 ? -12.513 -3.605 6.971 1.00 76.56 101 ASN A O 1
ATOM 767 N N . LEU A 1 102 ? -12.931 -1.460 7.506 1.00 77.19 102 LEU A N 1
ATOM 768 C CA . LEU A 1 102 ? -12.237 -0.889 6.357 1.00 77.19 102 LEU A CA 1
ATOM 769 C C . LEU A 1 102 ? -10.728 -1.156 6.413 1.00 77.19 102 LEU A C 1
ATOM 771 O O . LEU A 1 102 ? -10.164 -1.555 5.400 1.00 77.19 102 LEU A O 1
ATOM 775 N N . ALA A 1 103 ? -10.083 -0.999 7.573 1.00 76.56 103 ALA A N 1
ATOM 776 C CA . ALA A 1 103 ? -8.665 -1.317 7.746 1.00 76.56 103 ALA A CA 1
ATOM 777 C C . ALA A 1 103 ? -8.379 -2.815 7.542 1.00 76.56 103 ALA A C 1
ATOM 779 O O . ALA A 1 103 ? -7.442 -3.154 6.822 1.00 76.56 103 ALA A O 1
ATOM 780 N N . MET A 1 104 ? -9.212 -3.710 8.089 1.00 78.62 104 MET A N 1
ATOM 781 C CA . MET A 1 104 ? -9.093 -5.158 7.855 1.00 78.62 104 MET A CA 1
ATOM 782 C C . MET A 1 104 ? -9.187 -5.499 6.368 1.00 78.62 104 MET A C 1
ATOM 784 O O . MET A 1 104 ? -8.326 -6.202 5.845 1.00 78.62 104 MET A O 1
ATOM 788 N N . GLY A 1 105 ? -10.211 -4.976 5.685 1.00 80.19 105 GLY A N 1
ATOM 789 C CA . GLY A 1 105 ? -10.384 -5.173 4.248 1.00 80.19 105 GLY A CA 1
ATOM 790 C C . GLY A 1 105 ? -9.200 -4.630 3.447 1.00 80.19 105 GLY A C 1
ATOM 791 O O . GLY A 1 105 ? -8.742 -5.298 2.524 1.00 80.19 105 GLY A O 1
ATOM 792 N N . ALA A 1 106 ? -8.657 -3.470 3.841 1.00 83.12 106 ALA A N 1
ATOM 793 C CA . ALA A 1 106 ? -7.462 -2.885 3.232 1.00 83.12 106 ALA A CA 1
ATOM 794 C C . ALA A 1 106 ? -6.269 -3.830 3.311 1.00 83.12 106 ALA A C 1
ATOM 796 O O . ALA A 1 106 ? -5.662 -4.140 2.292 1.00 83.12 106 ALA A O 1
ATOM 797 N N . PHE A 1 107 ? -5.942 -4.284 4.522 1.00 83.06 107 PHE A N 1
ATOM 798 C CA . PHE A 1 107 ? -4.759 -5.091 4.778 1.00 83.06 107 PHE A CA 1
ATOM 799 C C . PHE A 1 107 ? -4.870 -6.479 4.147 1.00 83.06 107 PHE A C 1
ATOM 801 O O . PHE A 1 107 ? -3.905 -6.955 3.550 1.00 83.06 107 PHE A O 1
ATOM 808 N N . ALA A 1 108 ? -6.053 -7.096 4.203 1.00 84.81 108 ALA A N 1
ATOM 809 C CA . ALA A 1 108 ? -6.305 -8.374 3.547 1.00 84.81 108 ALA A CA 1
ATOM 810 C C . ALA A 1 108 ? -6.190 -8.263 2.016 1.00 84.81 108 ALA A C 1
ATOM 812 O O . ALA A 1 108 ? -5.461 -9.037 1.397 1.00 84.81 108 ALA A O 1
ATOM 813 N N . ALA A 1 109 ? -6.849 -7.273 1.401 1.00 83.25 109 ALA A N 1
ATOM 814 C CA . ALA A 1 109 ? -6.779 -7.066 -0.046 1.00 83.25 109 ALA A CA 1
ATOM 815 C C . ALA A 1 109 ? -5.363 -6.686 -0.506 1.00 83.25 109 ALA A C 1
ATOM 817 O O . ALA A 1 109 ? -4.893 -7.180 -1.528 1.00 83.25 109 ALA A O 1
ATOM 818 N N . ALA A 1 110 ? -4.664 -5.850 0.264 1.00 81.25 110 ALA A N 1
ATOM 819 C CA . ALA A 1 110 ? -3.288 -5.453 -0.002 1.00 81.25 110 ALA A CA 1
ATOM 820 C C . ALA A 1 110 ? -2.332 -6.645 -0.014 1.00 81.25 110 ALA A C 1
ATOM 822 O O . ALA A 1 110 ? -1.561 -6.779 -0.959 1.00 81.25 110 ALA A O 1
ATOM 823 N N . ALA A 1 111 ? -2.408 -7.528 0.986 1.00 80.75 111 ALA A N 1
ATOM 824 C CA . ALA A 1 111 ? -1.559 -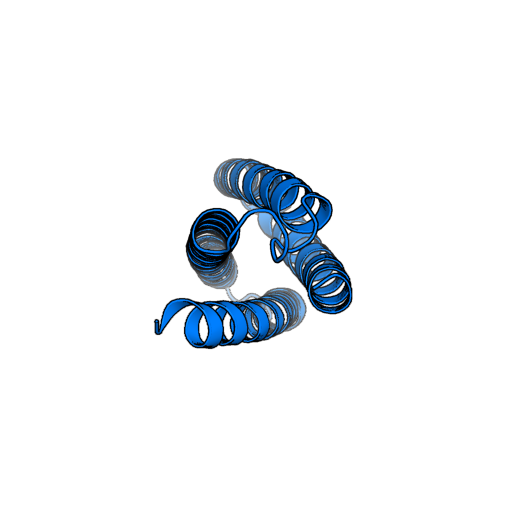8.714 1.050 1.00 80.75 111 ALA A CA 1
ATOM 825 C C . ALA A 1 111 ? -1.750 -9.615 -0.184 1.00 80.75 111 ALA A C 1
ATOM 827 O O . ALA A 1 111 ? -0.769 -10.049 -0.786 1.00 80.75 111 ALA A O 1
ATOM 828 N N . VAL A 1 112 ? -3.001 -9.829 -0.609 1.00 81.44 112 VAL A N 1
ATOM 829 C CA . VAL A 1 112 ? -3.325 -10.623 -1.809 1.00 81.44 112 VAL A CA 1
ATOM 830 C C . VAL A 1 112 ? -2.808 -9.952 -3.083 1.00 81.44 112 VAL A C 1
ATOM 832 O O . VAL A 1 112 ? -2.181 -10.601 -3.917 1.00 81.44 112 VAL A O 1
ATOM 835 N N . LEU A 1 113 ? -3.043 -8.650 -3.244 1.00 78.12 113 LEU A N 1
ATOM 836 C CA . LEU A 1 113 ? -2.628 -7.916 -4.441 1.00 78.12 113 LEU A CA 1
ATOM 837 C C . LEU A 1 113 ? -1.110 -7.785 -4.545 1.00 78.12 113 LEU A C 1
ATOM 839 O O . LEU A 1 113 ? -0.571 -7.881 -5.642 1.00 78.12 113 LEU A O 1
ATOM 843 N N . MET A 1 114 ? -0.415 -7.602 -3.423 1.00 77.75 114 MET A N 1
ATOM 844 C CA . MET A 1 114 ? 1.046 -7.586 -3.386 1.00 77.75 114 MET A CA 1
ATOM 845 C C . MET A 1 114 ? 1.624 -8.964 -3.688 1.00 77.75 114 MET A C 1
ATOM 847 O O . MET A 1 114 ? 2.591 -9.047 -4.436 1.00 77.75 114 MET A O 1
ATOM 851 N N . TRP A 1 115 ? 1.009 -10.039 -3.185 1.00 77.38 115 TRP A N 1
ATOM 852 C CA . TRP A 1 115 ? 1.394 -11.400 -3.553 1.00 77.38 115 TRP A CA 1
ATOM 853 C C . TRP A 1 115 ? 1.292 -11.623 -5.066 1.00 77.38 115 TRP A C 1
ATOM 855 O O . TRP A 1 115 ? 2.266 -12.036 -5.688 1.00 77.38 115 TRP A O 1
ATOM 865 N N . ILE A 1 116 ? 0.150 -11.279 -5.674 1.00 75.00 116 ILE A N 1
ATOM 866 C CA . ILE A 1 116 ? -0.029 -11.351 -7.133 1.00 75.00 116 ILE A CA 1
ATOM 867 C C . ILE A 1 116 ? 1.000 -10.461 -7.838 1.00 75.00 116 ILE A C 1
ATOM 869 O O . ILE A 1 116 ? 1.631 -10.890 -8.796 1.00 75.00 116 ILE A O 1
ATOM 873 N N . GLY A 1 117 ? 1.194 -9.236 -7.349 1.00 69.19 117 GLY A N 1
ATOM 874 C CA . GLY A 1 117 ? 2.124 -8.266 -7.913 1.00 69.19 117 GLY A CA 1
ATOM 875 C C . GLY A 1 117 ? 3.570 -8.753 -7.936 1.00 69.19 117 GLY A C 1
ATOM 876 O O . GLY A 1 117 ? 4.250 -8.477 -8.917 1.00 69.19 117 GLY A O 1
ATOM 877 N N . ILE A 1 118 ? 4.014 -9.496 -6.916 1.00 69.88 118 ILE A N 1
ATOM 878 C CA . ILE A 1 118 ? 5.339 -10.134 -6.878 1.00 69.88 118 ILE A CA 1
ATOM 879 C C . ILE A 1 118 ? 5.458 -11.241 -7.928 1.00 69.88 118 ILE A C 1
ATOM 881 O O . ILE A 1 118 ? 6.502 -11.354 -8.549 1.00 69.88 118 ILE A O 1
ATOM 885 N N . GLN A 1 119 ? 4.405 -12.027 -8.170 1.00 69.81 119 GLN A N 1
ATOM 886 C CA . GLN A 1 119 ? 4.426 -13.091 -9.189 1.00 69.81 119 GLN A CA 1
ATOM 887 C C . GLN A 1 119 ? 4.421 -12.555 -10.635 1.00 69.81 119 GLN A C 1
ATOM 889 O O . GLN A 1 119 ? 4.601 -13.320 -11.578 1.00 69.81 119 GLN A O 1
ATOM 894 N N . LEU A 1 120 ? 4.148 -11.259 -10.823 1.00 65.06 120 LEU A N 1
ATOM 895 C CA . LEU A 1 120 ? 4.077 -10.597 -12.131 1.00 65.06 120 LEU A CA 1
ATOM 896 C C . LEU A 1 120 ? 5.354 -9.824 -12.503 1.00 65.06 120 LEU A C 1
ATOM 898 O O . LEU A 1 120 ? 5.395 -9.229 -13.585 1.00 65.06 120 LEU A O 1
ATOM 902 N N . VAL A 1 121 ? 6.344 -9.781 -11.608 1.00 58.72 121 VAL A N 1
ATOM 903 C CA . VAL A 1 121 ? 7.663 -9.150 -11.803 1.00 58.72 121 VAL A CA 1
ATOM 904 C C . VAL A 1 121 ? 8.700 -10.245 -11.982 1.00 58.72 121 VAL A C 1
ATOM 906 O O . VAL A 1 121 ? 9.564 -10.060 -12.865 1.00 58.72 121 VAL A O 1
#

Mean predicted aligned error: 6.81 Å

Radius of gyration: 15.61 Å; Cα contacts (8 Å, |Δi|>4): 89; chains: 1; bounding box: 39×24×51 Å

Foldseek 3Di:
DCLVVVLVVLLVVLLVLLVVLLCLLVPPDDDPPPSLVVNLVSLVVSLVSLVVSLVSLVVQQVPDDPVPGADPVLSVLSVVLSVVSVVLSVVCVVDVVCNSVSSNCNSVVSSVSSVVSVVRD

pLDDT: mean 76.82, std 8.91, range [46.16, 87.5]